Protein AF-A0A1Q3ST71-F1 (afdb_monomer_lite)

Secondary structure (DSSP, 8-state):
-----PPPPHHHHTTS------BTBBTBS--TT-SSHHHHHHHHHHHTTTS-SSHHHHHHHHHHH--S-HHHHHHHHHHHHHTT--SHHHHHHHHHHHHHHHHHHHHHHTT-S-SPP---

pLDDT: mean 86.49, std 14.63, range [38.72, 98.0]

Radius of gyration: 18.33 Å; chains: 1; bounding box: 41×44×41 Å

Sequence (120 aa):
MNEIGKRPNAGQLVRLLSIPVTFEHGAFSNLHEFESGRALSDHLKSMRLKHYGHVGPAFIRKLMDDKRDFPILLNTYLQPFNSDAKNNLEKRASMVFAIIALAGEIAIEYGILPWEQTYV

Structure (mmCIF, N/CA/C/O backbone):
data_AF-A0A1Q3ST71-F1
#
_entry.id   AF-A0A1Q3ST71-F1
#
loop_
_atom_site.group_PDB
_atom_site.id
_atom_site.type_symbol
_atom_site.label_atom_id
_atom_site.label_alt_id
_atom_site.label_comp_id
_atom_site.label_asym_id
_atom_site.label_entity_id
_atom_site.label_seq_id
_atom_site.pdbx_PDB_ins_code
_atom_site.Cartn_x
_atom_site.Cartn_y
_atom_site.Cartn_z
_atom_site.occupancy
_atom_site.B_iso_or_equiv
_atom_site.auth_seq_id
_atom_site.auth_comp_id
_atom_site.auth_asym_id
_atom_site.auth_atom_id
_atom_site.pdbx_PDB_model_num
ATOM 1 N N . MET A 1 1 ? 14.690 29.911 -15.755 1.00 38.72 1 MET A N 1
ATOM 2 C CA . MET A 1 1 ? 15.159 30.845 -14.708 1.00 38.72 1 MET A CA 1
ATOM 3 C C . MET A 1 1 ? 14.857 30.214 -13.361 1.00 38.72 1 MET A C 1
ATOM 5 O O . MET A 1 1 ? 13.765 29.697 -13.185 1.00 38.72 1 MET A O 1
ATOM 9 N N . ASN A 1 2 ? 15.876 30.139 -12.508 1.00 42.97 2 ASN A N 1
ATOM 10 C CA . ASN A 1 2 ? 15.950 29.323 -11.298 1.00 42.97 2 ASN A CA 1
ATOM 11 C C . ASN A 1 2 ? 15.080 29.873 -10.160 1.00 42.97 2 ASN A C 1
ATOM 13 O O . ASN A 1 2 ? 15.309 30.997 -9.730 1.00 42.97 2 ASN A O 1
ATOM 17 N N . GLU A 1 3 ? 14.211 29.046 -9.581 1.00 46.25 3 GLU A N 1
ATOM 18 C CA . GLU A 1 3 ? 13.763 29.218 -8.191 1.00 46.25 3 GLU A CA 1
ATOM 19 C C . GLU A 1 3 ? 14.329 28.080 -7.334 1.00 46.25 3 GLU A C 1
ATOM 21 O O . GLU A 1 3 ? 13.648 27.140 -6.932 1.00 46.25 3 GLU A O 1
ATOM 26 N N . ILE A 1 4 ? 15.637 28.158 -7.090 1.00 48.31 4 ILE A N 1
ATOM 27 C CA . ILE A 1 4 ? 16.375 27.317 -6.145 1.00 48.31 4 ILE A CA 1
ATOM 28 C C . ILE A 1 4 ? 16.547 28.165 -4.878 1.00 48.31 4 ILE A C 1
ATOM 30 O O . ILE A 1 4 ? 17.259 29.164 -4.927 1.00 48.31 4 ILE A O 1
ATOM 34 N N . GLY A 1 5 ? 15.900 27.817 -3.754 1.00 57.78 5 GLY A N 1
ATOM 35 C CA . GLY A 1 5 ? 16.233 28.475 -2.476 1.00 57.78 5 GLY A CA 1
ATOM 36 C C . GLY A 1 5 ? 15.240 28.439 -1.310 1.00 57.78 5 GLY A C 1
ATOM 37 O O . GLY A 1 5 ? 15.649 28.748 -0.192 1.00 57.78 5 GLY A O 1
ATOM 38 N N . LYS A 1 6 ? 13.965 28.061 -1.480 1.00 57.69 6 LYS A N 1
ATOM 39 C CA . LYS A 1 6 ? 13.043 27.966 -0.328 1.00 57.69 6 LYS A CA 1
ATOM 40 C C . LYS A 1 6 ? 13.041 26.558 0.260 1.00 57.69 6 LYS A C 1
ATOM 42 O O . LYS A 1 6 ? 12.621 25.609 -0.395 1.00 57.69 6 LYS A O 1
ATOM 47 N N . ARG A 1 7 ? 13.491 26.432 1.517 1.00 59.94 7 ARG A N 1
ATOM 48 C CA . ARG A 1 7 ? 13.298 25.208 2.308 1.00 59.94 7 ARG A CA 1
ATOM 49 C C . ARG A 1 7 ? 11.786 24.979 2.453 1.00 59.94 7 ARG A C 1
ATOM 51 O O . ARG A 1 7 ? 11.103 25.897 2.909 1.00 59.94 7 ARG A O 1
ATOM 58 N N . PRO A 1 8 ? 11.248 23.817 2.049 1.00 56.09 8 PRO A N 1
ATOM 59 C CA . PRO A 1 8 ? 9.827 23.532 2.198 1.00 56.09 8 PRO A CA 1
ATOM 60 C C . PRO A 1 8 ? 9.431 23.628 3.675 1.00 56.09 8 PRO A C 1
ATOM 62 O O . PRO A 1 8 ? 10.150 23.160 4.559 1.00 56.09 8 PRO A O 1
ATOM 65 N N . ASN A 1 9 ? 8.293 24.268 3.948 1.00 63.75 9 ASN A N 1
ATOM 66 C CA . ASN A 1 9 ? 7.812 24.442 5.317 1.00 63.75 9 ASN A CA 1
ATOM 67 C C . ASN A 1 9 ? 7.497 23.075 5.941 1.00 63.75 9 ASN A C 1
ATOM 69 O O . ASN A 1 9 ? 7.014 22.175 5.251 1.00 63.75 9 ASN A O 1
ATOM 73 N N . ALA A 1 10 ? 7.672 22.942 7.262 1.00 58.44 10 ALA A N 1
ATOM 74 C CA . ALA A 1 10 ? 7.408 21.693 7.985 1.00 58.44 10 ALA A CA 1
ATOM 75 C C . ALA A 1 10 ? 6.015 21.111 7.671 1.00 58.44 10 ALA A C 1
ATOM 77 O O . ALA A 1 10 ? 5.884 19.913 7.472 1.00 58.44 10 ALA A O 1
ATOM 78 N N . GLY A 1 11 ? 4.991 21.963 7.515 1.00 58.38 11 GLY A N 1
ATOM 79 C CA . GLY A 1 11 ? 3.632 21.556 7.137 1.00 58.38 11 GLY A CA 1
ATOM 80 C C . GLY A 1 11 ? 3.470 20.985 5.716 1.00 58.38 11 GLY A C 1
ATOM 81 O O . GLY A 1 11 ? 2.538 20.220 5.482 1.00 58.38 11 GLY A O 1
ATOM 82 N N . GLN A 1 12 ? 4.350 21.338 4.774 1.00 57.34 12 GLN A N 1
ATOM 83 C CA . GLN A 1 12 ? 4.370 20.783 3.413 1.00 57.34 12 GLN A CA 1
ATOM 84 C C . GLN A 1 12 ? 5.117 19.448 3.369 1.00 57.34 12 GLN A C 1
ATOM 86 O O . GLN A 1 12 ? 4.661 18.526 2.699 1.00 57.34 12 GLN A O 1
ATOM 91 N N . LEU A 1 13 ? 6.200 19.325 4.142 1.00 56.31 13 LEU A N 1
ATOM 92 C CA . LEU A 1 13 ? 6.983 18.093 4.260 1.00 56.31 13 LEU A CA 1
ATOM 93 C C . LEU A 1 13 ? 6.169 16.926 4.843 1.00 56.31 13 LEU A C 1
ATOM 95 O O . LEU A 1 13 ? 6.371 15.791 4.441 1.00 56.31 13 LEU A O 1
ATOM 99 N N . VAL A 1 14 ? 5.183 17.186 5.712 1.00 55.84 14 VAL A N 1
ATOM 100 C CA . VAL A 1 14 ? 4.329 16.114 6.274 1.00 55.84 14 VAL A CA 1
ATOM 101 C C . VAL A 1 14 ? 3.401 15.467 5.245 1.00 55.84 14 VAL A C 1
ATOM 103 O O . VAL A 1 14 ? 2.979 14.331 5.428 1.00 55.84 14 VAL A O 1
ATOM 106 N N . ARG A 1 15 ? 3.029 16.186 4.177 1.00 59.84 15 ARG A N 1
ATOM 107 C CA . ARG A 1 15 ? 2.133 15.642 3.139 1.00 59.84 15 ARG A CA 1
ATOM 108 C C . ARG A 1 15 ? 2.851 14.677 2.196 1.00 59.84 15 ARG A C 1
ATOM 110 O O . ARG A 1 15 ? 2.194 13.964 1.449 1.00 59.84 15 ARG A O 1
ATOM 117 N N . LEU A 1 16 ? 4.180 14.677 2.232 1.00 65.94 16 LEU A N 1
ATOM 118 C CA . LEU A 1 16 ? 5.058 13.845 1.426 1.00 65.94 16 LEU A CA 1
ATOM 119 C C . LEU A 1 16 ? 6.061 13.194 2.376 1.00 65.94 16 LEU A C 1
ATOM 121 O O . LEU A 1 16 ? 7.188 13.665 2.521 1.00 65.94 16 LEU A O 1
ATOM 125 N N . LEU A 1 17 ? 5.625 12.133 3.060 1.00 75.38 17 LEU A N 1
ATOM 126 C CA . LEU A 1 17 ? 6.519 11.329 3.888 1.00 75.38 17 LEU A CA 1
ATOM 127 C C . LEU A 1 17 ? 7.631 10.767 2.999 1.00 75.38 17 LEU A C 1
ATOM 129 O O . LEU A 1 17 ? 7.390 9.926 2.135 1.00 75.38 17 LEU A O 1
ATOM 133 N N . SER A 1 18 ? 8.848 11.266 3.195 1.00 78.75 18 SER A N 1
ATOM 134 C CA . SER A 1 18 ? 10.025 10.755 2.506 1.00 78.75 18 SER A CA 1
ATOM 135 C C . SER A 1 18 ? 10.492 9.498 3.222 1.00 78.75 18 SER A C 1
ATOM 137 O O . SER A 1 18 ? 10.993 9.578 4.342 1.00 78.75 18 SER A O 1
ATOM 139 N N . ILE A 1 19 ? 10.346 8.348 2.571 1.00 81.25 19 ILE A N 1
ATOM 140 C CA . ILE A 1 19 ? 10.885 7.083 3.067 1.00 81.25 19 ILE A CA 1
ATOM 141 C C . ILE A 1 19 ? 12.289 6.927 2.472 1.00 81.25 19 ILE A C 1
ATOM 143 O O . ILE A 1 19 ? 12.408 6.852 1.246 1.00 81.25 19 ILE A O 1
ATOM 147 N N . PRO A 1 20 ? 13.360 6.941 3.288 1.00 84.00 20 PRO A N 1
ATOM 148 C CA . PRO A 1 20 ? 14.697 6.674 2.784 1.00 84.00 20 PRO A CA 1
ATOM 149 C C . PRO A 1 20 ? 14.753 5.236 2.272 1.00 84.00 20 PRO A C 1
ATOM 151 O O . PRO A 1 20 ? 14.248 4.322 2.921 1.00 84.00 20 PRO A O 1
ATOM 154 N N . VAL A 1 21 ? 15.366 5.038 1.108 1.00 85.12 21 VAL A N 1
ATOM 155 C CA . VAL A 1 21 ? 15.463 3.715 0.494 1.00 85.12 21 VAL A CA 1
ATOM 156 C C . VAL A 1 21 ? 16.925 3.308 0.420 1.00 85.12 21 VAL A C 1
ATOM 158 O O . VAL A 1 21 ? 17.730 3.976 -0.225 1.00 85.12 21 VAL A O 1
ATOM 161 N N . THR A 1 22 ? 17.264 2.237 1.132 1.00 86.62 22 THR A N 1
ATOM 162 C CA . THR A 1 22 ? 18.645 1.774 1.336 1.00 86.62 22 THR A CA 1
ATOM 163 C C . THR A 1 22 ? 18.777 0.279 1.049 1.00 86.62 22 THR A C 1
ATOM 165 O O . THR A 1 22 ? 19.500 -0.425 1.750 1.00 86.62 22 THR A O 1
ATOM 168 N N . PHE A 1 23 ? 18.028 -0.231 0.070 1.00 91.62 23 PHE A N 1
ATOM 169 C CA . PHE A 1 23 ? 18.082 -1.645 -0.287 1.00 91.62 23 PHE A CA 1
ATOM 170 C C . PHE A 1 23 ? 19.241 -1.944 -1.240 1.00 91.62 23 PHE A C 1
ATOM 172 O O . PHE A 1 23 ? 19.709 -1.071 -1.973 1.00 91.62 23 PHE A O 1
ATOM 179 N N . GLU A 1 24 ? 19.676 -3.206 -1.247 1.00 92.19 24 GLU A N 1
ATOM 180 C CA . GLU A 1 24 ? 20.807 -3.685 -2.048 1.00 92.19 24 GLU A CA 1
ATOM 181 C C . GLU A 1 24 ? 20.641 -3.372 -3.540 1.00 92.19 24 GLU A C 1
ATOM 183 O O . GLU A 1 24 ? 21.579 -2.931 -4.204 1.00 92.19 24 GLU A O 1
ATOM 188 N N . HIS A 1 25 ? 19.423 -3.515 -4.066 1.00 92.56 25 HIS A N 1
ATOM 189 C CA . HIS A 1 25 ? 19.130 -3.298 -5.481 1.00 92.56 25 HIS A CA 1
ATOM 190 C C . HIS A 1 25 ? 18.436 -1.953 -5.726 1.00 92.56 25 HIS A C 1
ATOM 192 O O . HIS A 1 25 ? 17.488 -1.836 -6.512 1.00 92.56 25 HIS A O 1
ATOM 198 N N . GLY A 1 26 ? 18.901 -0.915 -5.028 1.00 89.50 26 GLY A N 1
ATOM 199 C CA . GLY A 1 26 ? 18.335 0.426 -5.080 1.00 89.50 26 GLY A CA 1
ATOM 200 C C . GLY A 1 26 ? 17.020 0.492 -4.316 1.00 89.50 26 GLY A C 1
ATOM 201 O O . GLY A 1 26 ? 17.019 0.583 -3.093 1.00 89.50 26 GLY A O 1
ATOM 202 N N . ALA A 1 27 ? 15.894 0.462 -5.036 1.00 91.19 27 ALA A N 1
ATOM 203 C CA . ALA A 1 27 ? 14.569 0.572 -4.428 1.00 91.19 27 ALA A CA 1
ATOM 204 C C . ALA A 1 27 ? 13.983 -0.759 -3.925 1.00 91.19 27 ALA A C 1
ATOM 206 O O . ALA A 1 27 ? 12.917 -0.763 -3.313 1.00 91.19 27 ALA A O 1
ATOM 207 N N . PHE A 1 28 ? 14.658 -1.877 -4.196 1.00 93.31 28 PHE A N 1
ATOM 208 C CA . PHE A 1 28 ? 14.122 -3.220 -3.995 1.00 93.31 28 PHE A CA 1
ATOM 209 C C . PHE A 1 28 ? 15.050 -4.059 -3.120 1.00 93.31 28 PHE A C 1
ATOM 211 O O . PHE A 1 28 ? 16.261 -4.082 -3.341 1.00 93.31 28 PHE A O 1
ATOM 218 N N . SER A 1 29 ? 14.466 -4.771 -2.157 1.00 92.25 29 SER A N 1
ATOM 219 C CA . SER A 1 29 ? 15.150 -5.775 -1.334 1.00 92.25 29 SER A CA 1
ATOM 220 C C . SER A 1 29 ? 15.203 -7.157 -1.988 1.00 92.25 29 SER A C 1
ATOM 222 O O . SER A 1 29 ? 16.050 -7.962 -1.624 1.00 92.25 29 SER A O 1
ATOM 224 N N . ASN A 1 30 ? 14.312 -7.441 -2.942 1.00 93.81 30 ASN A N 1
ATOM 225 C CA . ASN A 1 30 ? 14.245 -8.704 -3.671 1.00 93.81 30 ASN A CA 1
ATOM 226 C C . ASN A 1 30 ? 13.987 -8.416 -5.157 1.00 93.81 30 ASN A C 1
ATOM 228 O O . ASN A 1 30 ? 13.164 -7.561 -5.492 1.00 93.81 30 ASN A O 1
ATOM 232 N N . LEU A 1 31 ? 14.704 -9.110 -6.040 1.00 96.31 31 LEU A N 1
ATOM 233 C CA . LEU A 1 31 ? 14.548 -8.990 -7.491 1.00 96.31 31 LEU A CA 1
ATOM 234 C C . LEU A 1 31 ? 13.592 -10.022 -8.087 1.00 96.31 31 LEU A C 1
ATOM 236 O O . LEU A 1 31 ? 13.245 -9.905 -9.259 1.00 96.31 31 LEU A O 1
ATOM 240 N N . HIS A 1 32 ? 13.148 -11.002 -7.301 1.00 92.44 32 HIS A N 1
ATOM 241 C CA . HIS A 1 32 ? 12.408 -12.166 -7.771 1.00 92.44 32 HIS A CA 1
ATOM 242 C C . HIS A 1 32 ? 13.167 -12.841 -8.925 1.00 92.44 32 HIS A C 1
ATOM 244 O O . HIS A 1 32 ? 14.315 -13.238 -8.757 1.00 92.44 32 HIS A O 1
ATOM 250 N N . GLU A 1 33 ? 12.552 -12.942 -10.098 1.00 95.56 33 GLU A N 1
ATOM 251 C CA . GLU A 1 33 ? 13.123 -13.589 -11.283 1.00 95.56 33 GLU A CA 1
ATOM 252 C C . GLU A 1 33 ? 13.881 -12.608 -12.200 1.00 95.56 33 GLU A C 1
ATOM 254 O O . GLU A 1 33 ? 14.254 -12.961 -13.317 1.00 95.56 33 GLU A O 1
ATOM 259 N N . PHE A 1 34 ? 14.103 -11.360 -11.767 1.00 97.81 34 PHE A N 1
ATOM 260 C CA . PHE A 1 34 ? 14.775 -10.341 -12.575 1.00 97.81 34 PHE A CA 1
ATOM 261 C C . PHE A 1 34 ? 16.274 -10.248 -12.278 1.00 97.81 34 PHE A C 1
ATOM 263 O O . PHE A 1 34 ? 16.719 -10.313 -11.138 1.00 97.81 34 PHE A O 1
ATOM 270 N N . GLU A 1 35 ? 17.061 -9.983 -13.319 1.00 96.75 35 GLU A N 1
ATOM 271 C CA . GLU A 1 35 ? 18.528 -9.925 -13.236 1.00 96.75 35 GLU A CA 1
ATOM 272 C C . GLU A 1 35 ? 19.067 -8.670 -12.525 1.00 96.75 35 GLU A C 1
ATOM 274 O O . GLU A 1 35 ? 20.226 -8.622 -12.120 1.00 96.75 35 GLU A O 1
ATOM 279 N N . SER A 1 36 ? 18.263 -7.607 -12.409 1.00 96.69 36 SER A N 1
ATOM 280 C CA . SER A 1 36 ? 18.666 -6.363 -11.743 1.00 96.69 36 SER A CA 1
ATOM 281 C C . SER A 1 36 ? 17.471 -5.502 -11.329 1.00 96.69 36 SER A C 1
ATOM 283 O O . SER A 1 36 ? 16.375 -5.613 -11.884 1.00 96.69 36 SER A O 1
ATOM 285 N N . GLY A 1 37 ? 17.705 -4.545 -10.422 1.00 96.06 37 GLY A N 1
ATOM 286 C CA . GLY A 1 37 ? 16.690 -3.559 -10.031 1.00 96.06 37 GLY A CA 1
ATOM 287 C C . GLY A 1 37 ? 16.206 -2.692 -11.202 1.00 96.06 37 GLY A C 1
ATOM 288 O O . GLY A 1 37 ? 15.043 -2.289 -11.236 1.00 96.06 37 GLY A O 1
ATOM 289 N N . ARG A 1 38 ? 17.061 -2.451 -12.210 1.00 96.19 38 ARG A N 1
ATOM 290 C CA . ARG A 1 38 ? 16.656 -1.783 -13.458 1.00 96.19 38 ARG A CA 1
ATOM 291 C C . ARG A 1 38 ? 15.675 -2.648 -14.248 1.00 96.19 38 ARG A C 1
ATOM 293 O O . ARG A 1 38 ? 14.626 -2.139 -14.631 1.00 96.19 38 ARG A O 1
ATOM 300 N N . ALA A 1 39 ? 15.988 -3.931 -14.441 1.00 97.75 39 ALA A N 1
ATOM 301 C CA . ALA A 1 39 ? 15.127 -4.858 -15.177 1.00 97.75 39 ALA A CA 1
ATOM 302 C C . ALA A 1 39 ? 13.734 -4.976 -14.532 1.00 97.75 39 ALA A C 1
ATOM 304 O O . ALA A 1 39 ? 12.727 -4.827 -15.225 1.00 97.75 39 ALA A O 1
ATOM 305 N N . LEU A 1 40 ? 13.670 -5.126 -13.203 1.00 97.75 40 LEU A N 1
ATOM 306 C CA . LEU A 1 40 ? 12.404 -5.127 -12.462 1.00 97.75 40 LEU A CA 1
ATOM 307 C C . LEU A 1 40 ? 11.656 -3.789 -12.606 1.00 97.75 40 LEU A C 1
ATOM 309 O O . LEU A 1 40 ? 10.459 -3.772 -12.895 1.00 97.75 40 LEU A O 1
ATOM 313 N N . SER A 1 41 ? 12.345 -2.652 -12.459 1.00 96.50 41 SER A N 1
ATOM 314 C CA . SER A 1 41 ? 11.722 -1.328 -12.603 1.00 96.50 41 SER A CA 1
ATOM 315 C C . SER A 1 41 ? 11.119 -1.113 -13.994 1.00 96.50 41 SER A C 1
ATOM 317 O O . SER A 1 41 ? 9.999 -0.612 -14.112 1.00 96.50 41 SER A O 1
ATOM 319 N N . ASP A 1 42 ? 11.830 -1.503 -15.051 1.00 97.44 42 ASP A N 1
ATOM 320 C CA . ASP A 1 42 ? 11.365 -1.341 -16.428 1.00 97.44 42 ASP A CA 1
ATOM 321 C C . ASP A 1 42 ? 10.205 -2.291 -16.747 1.00 97.44 42 ASP A C 1
ATOM 323 O O . ASP A 1 42 ? 9.227 -1.880 -17.384 1.00 97.44 42 ASP A O 1
ATOM 327 N N . HIS A 1 43 ? 10.236 -3.512 -16.205 1.00 97.50 43 HIS A N 1
ATOM 328 C CA . HIS A 1 43 ? 9.104 -4.429 -16.266 1.00 97.50 43 HIS A CA 1
ATOM 329 C C . HIS A 1 43 ? 7.851 -3.837 -15.598 1.00 97.50 43 HIS A C 1
ATOM 331 O O . HIS A 1 43 ? 6.799 -3.755 -16.237 1.00 97.50 43 HIS A O 1
ATOM 337 N N . LEU A 1 44 ? 7.961 -3.336 -14.360 1.00 96.12 44 LEU A N 1
ATOM 338 C CA . LEU A 1 44 ? 6.849 -2.697 -13.642 1.00 96.12 44 LEU A CA 1
ATOM 339 C C . LEU A 1 44 ? 6.308 -1.472 -14.396 1.00 96.12 44 LEU A C 1
ATOM 341 O O . LEU A 1 44 ? 5.093 -1.298 -14.521 1.00 96.12 44 LEU A O 1
ATOM 345 N N . LYS A 1 45 ? 7.193 -0.634 -14.957 1.00 96.81 45 LYS A N 1
ATOM 346 C CA . LYS A 1 45 ? 6.798 0.533 -15.764 1.00 96.81 45 LYS A CA 1
ATOM 347 C C . LYS A 1 4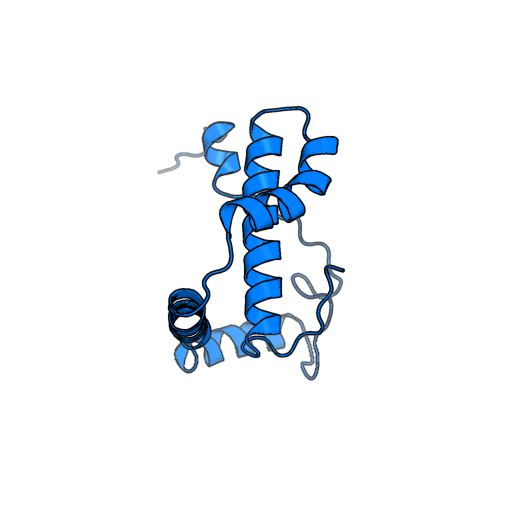5 ? 5.991 0.149 -16.999 1.00 96.81 45 LYS A C 1
ATOM 349 O O . LYS A 1 45 ? 5.090 0.911 -17.351 1.00 96.81 45 LYS A O 1
ATOM 354 N N . SER A 1 46 ? 6.317 -0.971 -17.642 1.00 97.69 46 SER A N 1
ATOM 355 C CA . SER A 1 46 ? 5.598 -1.494 -18.807 1.00 97.69 46 SER A CA 1
ATOM 356 C C . SER A 1 46 ? 4.262 -2.121 -18.403 1.00 97.69 46 SER A C 1
ATOM 358 O O . SER A 1 46 ? 3.213 -1.752 -18.935 1.00 97.69 46 SER A O 1
ATOM 360 N N . MET A 1 47 ? 4.269 -3.006 -17.400 1.00 97.56 47 MET A N 1
ATOM 361 C CA . MET A 1 47 ? 3.068 -3.729 -16.975 1.00 97.56 47 MET A CA 1
ATOM 362 C C . MET A 1 47 ? 2.001 -2.818 -16.38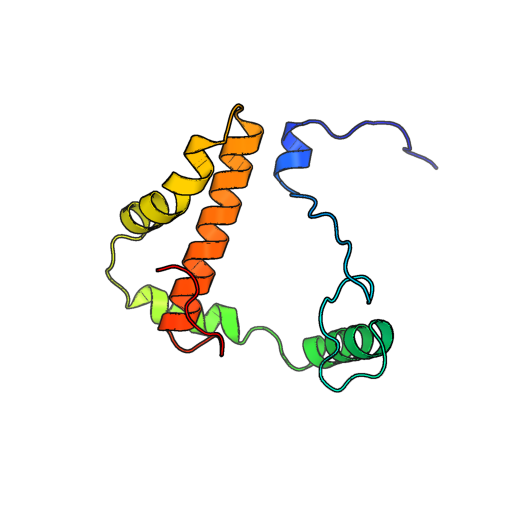2 1.00 97.56 47 MET A C 1
ATOM 364 O O . MET A 1 47 ? 0.821 -3.056 -16.630 1.00 97.56 47 MET A O 1
ATOM 368 N N . ARG A 1 48 ? 2.369 -1.724 -15.700 1.00 96.12 48 ARG A N 1
ATOM 369 C CA . ARG A 1 48 ? 1.380 -0.775 -15.156 1.00 96.12 48 ARG A CA 1
ATOM 370 C C . ARG A 1 48 ? 0.472 -0.162 -16.228 1.00 96.12 48 ARG A C 1
ATOM 372 O O . ARG A 1 48 ? -0.639 0.239 -15.913 1.00 96.12 48 ARG A O 1
ATOM 379 N N . LEU A 1 49 ? 0.934 -0.066 -17.482 1.00 97.12 49 LEU A N 1
ATOM 380 C CA . LEU A 1 49 ? 0.129 0.466 -18.590 1.00 97.12 49 LEU A CA 1
ATOM 381 C C . LEU A 1 49 ? -0.974 -0.509 -19.021 1.00 97.12 49 LEU A C 1
ATOM 383 O O . LEU A 1 49 ? -1.980 -0.087 -19.582 1.00 97.12 49 LEU A O 1
ATOM 387 N N . LYS A 1 50 ? -0.782 -1.804 -18.755 1.00 97.44 50 LYS A N 1
ATOM 388 C CA . LYS A 1 50 ? -1.737 -2.875 -19.060 1.00 97.44 50 LYS A CA 1
ATOM 389 C C . LYS A 1 50 ? -2.578 -3.254 -17.843 1.00 97.44 50 LYS A C 1
ATOM 391 O O . LYS A 1 50 ? -3.744 -3.600 -17.983 1.00 97.44 50 LYS A O 1
ATOM 396 N N . HIS A 1 51 ? -1.988 -3.170 -16.653 1.00 96.19 51 HIS A N 1
ATOM 397 C CA . HIS A 1 51 ? -2.572 -3.631 -15.403 1.00 96.19 51 HIS A CA 1
ATOM 398 C C . HIS A 1 51 ? -2.665 -2.486 -14.393 1.00 96.19 51 HIS A C 1
ATOM 400 O O . HIS A 1 51 ? -1.785 -2.290 -13.559 1.00 96.19 51 HIS A O 1
ATOM 406 N N . TYR A 1 52 ? -3.761 -1.733 -14.446 1.00 95.00 52 TYR A N 1
ATOM 407 C CA . TYR A 1 52 ? -4.073 -0.667 -13.494 1.00 95.00 52 TYR A CA 1
ATOM 408 C C . TYR A 1 52 ? -5.553 -0.713 -13.104 1.00 95.00 52 TYR A C 1
ATOM 410 O O . TYR A 1 52 ? -6.362 -1.330 -13.787 1.00 95.00 52 TYR A O 1
ATOM 418 N N . GLY A 1 53 ? -5.910 -0.099 -11.974 1.00 94.75 53 GLY A N 1
ATOM 419 C CA . GLY A 1 53 ? -7.314 0.018 -11.560 1.00 94.75 53 GLY A CA 1
ATOM 420 C C . GLY A 1 53 ? -7.987 -1.283 -11.099 1.00 94.75 53 GLY A C 1
ATOM 421 O O . GLY A 1 53 ? -9.201 -1.305 -10.963 1.00 94.75 53 GLY A O 1
ATOM 422 N N . HIS A 1 54 ? -7.234 -2.353 -10.831 1.00 94.75 54 HIS A N 1
ATOM 423 C CA . HIS A 1 54 ? -7.792 -3.626 -10.353 1.00 94.75 54 HIS A CA 1
ATOM 424 C C . HIS A 1 54 ? -8.093 -3.582 -8.846 1.00 94.75 54 HIS A C 1
ATOM 426 O O . HIS A 1 54 ? -9.230 -3.784 -8.418 1.00 94.75 54 HIS A O 1
ATOM 432 N N . VAL A 1 55 ? -7.070 -3.256 -8.048 1.00 95.38 55 VAL A N 1
ATOM 433 C CA . VAL A 1 55 ? -7.095 -3.338 -6.577 1.00 95.38 55 VAL A CA 1
ATOM 434 C C . VAL A 1 55 ? -8.100 -2.362 -5.964 1.00 95.38 55 VAL A C 1
ATOM 436 O O . VAL A 1 55 ? -8.933 -2.771 -5.164 1.00 95.38 55 VAL A O 1
ATOM 439 N N . GLY A 1 56 ? -8.071 -1.087 -6.368 1.00 95.44 56 GLY A N 1
ATOM 440 C CA . GLY A 1 56 ? -8.910 -0.038 -5.773 1.00 95.44 56 GLY A CA 1
ATOM 441 C C . GLY A 1 56 ? -10.414 -0.338 -5.846 1.00 95.44 56 GLY A C 1
ATOM 442 O O . GLY A 1 56 ? -11.059 -0.444 -4.806 1.00 95.44 56 GLY A O 1
ATOM 443 N N . PRO A 1 57 ? -10.997 -0.541 -7.041 1.00 97.56 57 PRO A N 1
ATOM 444 C CA . PRO A 1 57 ? -12.408 -0.897 -7.172 1.00 97.56 57 PRO A CA 1
ATOM 445 C C . PRO A 1 57 ? -12.781 -2.209 -6.473 1.00 97.56 57 PRO A C 1
ATOM 447 O O . PRO A 1 57 ? -13.878 -2.307 -5.929 1.00 97.56 57 PRO A O 1
ATOM 450 N N . ALA A 1 58 ? -11.897 -3.217 -6.473 1.00 97.69 58 ALA A N 1
ATOM 451 C CA . ALA A 1 58 ? -12.137 -4.464 -5.744 1.00 97.69 58 ALA A CA 1
ATOM 452 C C . ALA A 1 58 ? -12.211 -4.232 -4.228 1.00 97.69 58 ALA A C 1
ATOM 454 O O . ALA A 1 58 ? -13.115 -4.753 -3.576 1.00 97.69 58 ALA A O 1
ATOM 455 N N . PHE A 1 59 ? -11.316 -3.397 -3.699 1.00 98.00 59 PHE A N 1
ATOM 456 C CA . PHE A 1 59 ? -11.285 -3.016 -2.293 1.00 98.00 59 PHE A CA 1
ATOM 457 C C . PHE A 1 59 ? -12.544 -2.251 -1.891 1.00 98.00 59 PHE A C 1
ATOM 459 O O . PHE A 1 59 ? -13.206 -2.641 -0.937 1.00 98.00 59 PHE A O 1
ATOM 466 N N . ILE A 1 60 ? -12.931 -1.222 -2.656 1.00 97.75 60 ILE A N 1
ATOM 467 C CA . ILE A 1 60 ? -14.122 -0.412 -2.355 1.00 97.75 60 ILE A CA 1
ATOM 468 C C . ILE A 1 60 ? -15.398 -1.256 -2.364 1.00 97.75 60 ILE A C 1
ATOM 470 O O . ILE A 1 60 ? -16.212 -1.108 -1.459 1.00 97.75 60 ILE A O 1
ATOM 474 N N . ARG A 1 61 ? -15.564 -2.172 -3.329 1.00 97.75 61 ARG A N 1
ATOM 475 C CA . ARG A 1 61 ? -16.739 -3.060 -3.362 1.00 97.75 61 ARG A CA 1
ATOM 476 C C . ARG A 1 61 ? -16.878 -3.873 -2.078 1.00 97.75 61 ARG A C 1
ATOM 478 O O . ARG A 1 61 ? -17.948 -3.873 -1.491 1.00 97.75 61 ARG A O 1
ATOM 485 N N . LYS A 1 62 ? -15.796 -4.506 -1.617 1.00 98.00 62 LYS A N 1
ATOM 486 C CA . LYS A 1 62 ? -15.816 -5.281 -0.367 1.00 98.00 62 LYS A CA 1
ATOM 487 C C . LYS A 1 62 ? -15.970 -4.392 0.868 1.00 98.00 62 LYS A C 1
ATOM 489 O O . LYS A 1 62 ? -16.708 -4.742 1.779 1.00 98.00 62 LYS A O 1
ATOM 494 N N . LEU A 1 63 ? -15.343 -3.214 0.864 1.00 97.12 63 LEU A N 1
ATOM 495 C CA . LEU A 1 63 ? -15.449 -2.239 1.948 1.00 97.12 63 LEU A CA 1
ATOM 496 C C . LEU A 1 63 ? -16.885 -1.735 2.159 1.00 97.12 63 LEU A C 1
ATOM 498 O O . LEU A 1 63 ? -17.272 -1.483 3.291 1.00 97.12 63 LEU A O 1
ATOM 502 N N . MET A 1 64 ? -17.681 -1.594 1.094 1.00 97.06 64 MET A N 1
ATOM 503 C CA . MET A 1 64 ? -19.086 -1.171 1.199 1.00 97.06 64 MET A CA 1
ATOM 504 C C . MET A 1 64 ? -19.969 -2.192 1.937 1.00 97.06 64 MET A C 1
ATOM 506 O O . MET A 1 64 ? -20.944 -1.811 2.600 1.00 97.06 64 MET A O 1
ATOM 510 N N . ASP A 1 65 ? -19.629 -3.476 1.836 1.00 96.50 65 ASP A N 1
ATOM 511 C CA . ASP A 1 65 ? -20.366 -4.570 2.472 1.00 96.50 65 ASP A CA 1
ATOM 512 C C . ASP A 1 65 ? -19.908 -4.824 3.914 1.00 96.50 65 ASP A C 1
ATOM 514 O O . ASP A 1 65 ? -20.684 -5.325 4.728 1.00 96.50 65 ASP A O 1
ATOM 518 N N . ASP A 1 66 ? -18.691 -4.410 4.258 1.00 97.25 66 ASP A N 1
ATOM 519 C CA . ASP A 1 66 ? -18.141 -4.529 5.602 1.00 97.25 66 ASP A CA 1
ATOM 520 C C . ASP A 1 66 ? -18.763 -3.511 6.571 1.00 97.25 66 ASP A C 1
ATOM 522 O O . ASP A 1 66 ? -18.813 -2.307 6.314 1.00 97.25 66 ASP A O 1
ATOM 526 N N . LYS A 1 67 ? -19.276 -4.017 7.696 1.00 96.94 67 LYS A N 1
ATOM 527 C CA . LYS A 1 67 ? -19.984 -3.238 8.723 1.00 96.94 67 LYS A CA 1
ATOM 528 C C . LYS A 1 67 ? -19.176 -3.056 10.006 1.00 96.94 67 LYS A C 1
ATOM 530 O O . LYS A 1 67 ? -19.731 -2.597 11.003 1.00 96.94 67 LYS A O 1
ATOM 535 N N . ARG A 1 68 ? -17.893 -3.427 10.008 1.00 96.88 68 ARG A N 1
ATOM 536 C CA . ARG A 1 68 ? -16.991 -3.165 11.132 1.00 96.88 68 ARG A CA 1
ATOM 537 C C . ARG A 1 68 ? -16.880 -1.666 11.402 1.00 96.88 68 ARG A C 1
ATOM 539 O O . ARG A 1 68 ? -16.985 -0.828 10.507 1.00 96.88 68 ARG A O 1
ATOM 546 N N . ASP A 1 69 ? -16.610 -1.337 12.657 1.00 96.50 69 ASP A N 1
ATOM 547 C CA . ASP A 1 69 ? -16.292 0.026 13.060 1.00 96.50 69 ASP A CA 1
ATOM 548 C C . ASP A 1 69 ? -14.828 0.333 12.703 1.00 96.50 69 ASP A C 1
ATOM 550 O O . ASP A 1 69 ? -13.900 0.096 13.481 1.00 96.50 69 ASP A O 1
ATOM 554 N N . PHE A 1 70 ? -14.611 0.815 11.477 1.00 95.75 70 PHE A N 1
ATOM 555 C CA . PHE A 1 70 ? -13.282 1.199 10.999 1.00 95.75 70 PHE A CA 1
ATOM 556 C C . PHE A 1 70 ? -12.625 2.309 11.826 1.00 95.75 70 PHE A C 1
ATOM 558 O O . PHE A 1 70 ? -11.414 2.234 12.002 1.00 95.75 70 PHE A O 1
ATOM 565 N N . PRO A 1 71 ? -13.343 3.319 12.356 1.00 94.69 71 PRO A N 1
ATOM 566 C CA . PRO A 1 71 ? -12.764 4.242 13.330 1.00 94.69 71 PRO A CA 1
ATOM 567 C C . PRO A 1 71 ? -12.180 3.553 14.572 1.00 94.69 71 PRO A C 1
ATOM 569 O O . PRO A 1 71 ? -11.055 3.868 14.968 1.00 94.69 71 PRO A O 1
ATOM 572 N N . ILE A 1 72 ? -12.900 2.599 15.174 1.00 95.75 72 ILE A N 1
ATOM 573 C CA . ILE A 1 72 ? -12.389 1.823 16.316 1.00 95.75 72 ILE A CA 1
ATOM 574 C C . ILE A 1 72 ? -11.183 0.987 15.894 1.00 95.75 72 ILE A C 1
ATOM 576 O O . ILE A 1 72 ? -10.164 1.002 16.583 1.00 95.75 72 ILE A O 1
ATOM 580 N N . LEU A 1 73 ? -11.268 0.304 14.753 1.00 94.94 73 LEU A N 1
ATOM 581 C CA . LEU A 1 73 ? -10.171 -0.519 14.256 1.00 94.94 73 LEU A CA 1
ATOM 582 C C . LEU A 1 73 ? -8.938 0.338 13.934 1.00 94.94 73 LEU A C 1
ATOM 584 O O . LEU A 1 73 ? -7.840 0.025 14.361 1.00 94.94 73 LEU A O 1
ATOM 588 N N . LEU A 1 74 ? -9.095 1.494 13.295 1.00 95.06 74 LEU A N 1
ATOM 589 C CA . LEU A 1 74 ? -7.988 2.416 13.035 1.00 95.06 74 LEU A CA 1
ATOM 590 C C . LEU A 1 74 ? -7.297 2.865 14.326 1.00 95.06 74 LEU A C 1
ATOM 592 O O . LEU A 1 74 ? -6.073 2.987 14.349 1.00 95.06 74 LEU A O 1
ATOM 596 N N . ASN A 1 75 ? -8.049 3.069 15.411 1.00 93.19 75 ASN A N 1
ATOM 597 C CA . ASN A 1 75 ? -7.446 3.394 16.699 1.00 93.19 75 ASN A CA 1
ATOM 598 C C . ASN A 1 75 ? -6.519 2.276 17.198 1.00 93.19 75 ASN A C 1
ATOM 600 O O . ASN A 1 75 ? -5.483 2.610 17.768 1.00 93.19 75 ASN A O 1
ATOM 604 N N . THR A 1 76 ? -6.817 0.991 16.961 1.00 92.62 76 THR A N 1
ATOM 605 C CA . THR A 1 76 ? -5.926 -0.111 17.378 1.00 92.62 76 THR A CA 1
ATOM 606 C C . THR A 1 76 ? -4.605 -0.090 16.613 1.00 92.62 76 THR A C 1
ATOM 608 O O . THR A 1 76 ? -3.554 -0.262 17.221 1.00 92.62 76 THR A O 1
ATOM 611 N N . TYR A 1 77 ? -4.640 0.218 15.314 1.00 91.75 77 TYR A N 1
ATOM 612 C CA . TYR A 1 77 ? -3.441 0.366 14.479 1.00 91.75 77 TYR A CA 1
ATOM 613 C C . TYR A 1 77 ? -2.661 1.648 14.776 1.00 91.75 77 TYR A C 1
ATOM 615 O O . TYR A 1 77 ? -1.459 1.711 14.539 1.00 91.75 77 TYR A O 1
ATOM 623 N N . LEU A 1 78 ? -3.324 2.686 15.290 1.00 91.81 78 LEU A N 1
ATOM 624 C CA . LEU A 1 78 ? -2.678 3.948 15.638 1.00 91.81 78 LEU A CA 1
ATOM 625 C C . LEU A 1 78 ? -1.941 3.884 16.984 1.00 91.81 78 LEU A C 1
ATOM 627 O O . LEU A 1 78 ? -0.948 4.595 17.153 1.00 91.81 78 LEU A O 1
ATOM 631 N N . GLN A 1 79 ? -2.406 3.060 17.934 1.00 87.94 79 GLN A N 1
ATOM 632 C CA . GLN A 1 79 ? -1.828 2.970 19.284 1.00 87.94 79 GLN A CA 1
ATOM 633 C C . GLN A 1 79 ? -0.300 2.768 19.277 1.00 87.94 79 GLN A C 1
ATOM 635 O O . GLN A 1 79 ? 0.377 3.580 19.915 1.00 87.94 79 GLN A O 1
ATOM 640 N N . PRO A 1 80 ? 0.275 1.808 18.519 1.00 84.75 80 PRO A N 1
ATOM 641 C CA . PRO A 1 80 ? 1.722 1.576 18.519 1.00 84.75 80 PRO A CA 1
ATOM 642 C C . PRO A 1 80 ? 2.542 2.761 17.997 1.00 84.75 80 PRO A C 1
ATOM 644 O O . PRO A 1 80 ? 3.683 2.949 18.397 1.00 84.75 80 PRO A O 1
ATOM 647 N N . PHE A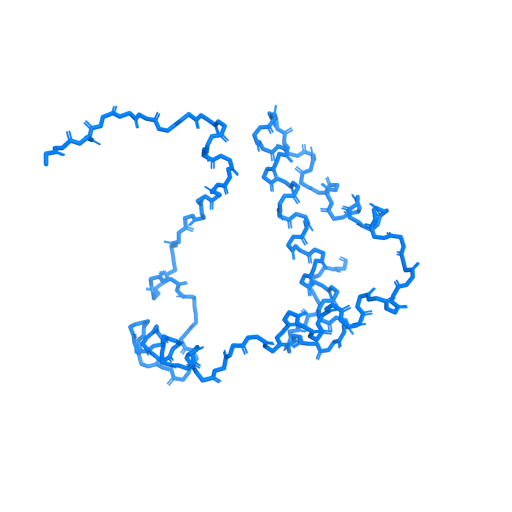 1 81 ? 1.970 3.590 17.119 1.00 82.62 81 PHE A N 1
ATOM 648 C CA . PHE A 1 81 ? 2.665 4.762 16.581 1.00 82.62 81 PHE A CA 1
ATOM 649 C C . PHE A 1 81 ? 2.513 6.012 17.457 1.00 82.62 81 PHE A C 1
ATOM 651 O O . PHE A 1 81 ? 3.280 6.966 17.309 1.00 82.62 81 PHE A O 1
ATOM 658 N N . ASN A 1 82 ? 1.497 6.063 18.322 1.00 78.56 82 ASN A N 1
ATOM 659 C CA . ASN A 1 82 ? 1.239 7.217 19.185 1.00 78.56 82 ASN A CA 1
ATOM 660 C C . ASN A 1 82 ? 2.125 7.234 20.432 1.00 78.56 8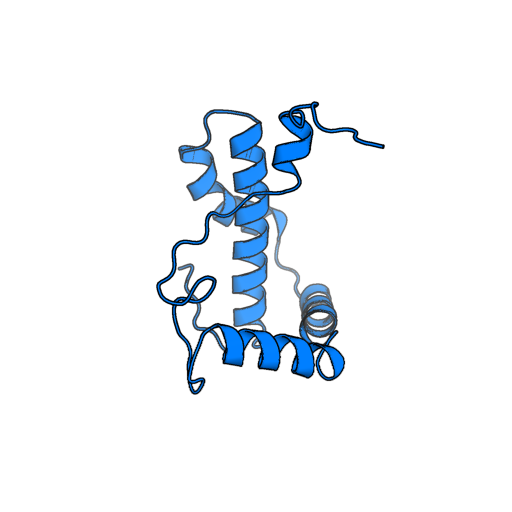2 ASN A C 1
ATOM 662 O O . ASN A 1 82 ? 2.396 8.320 20.943 1.00 78.56 82 ASN A O 1
ATOM 666 N N . SER A 1 83 ? 2.585 6.073 20.907 1.00 76.00 83 SER A N 1
ATOM 667 C CA . SER A 1 83 ? 3.517 5.980 22.038 1.00 76.00 83 SER A CA 1
ATOM 668 C C . SER A 1 83 ? 4.848 6.684 21.768 1.00 76.00 83 SER A C 1
ATOM 670 O O . SER A 1 83 ? 5.429 7.255 22.689 1.00 76.00 83 SER A O 1
ATOM 672 N N . ASP A 1 84 ? 5.285 6.719 20.506 1.00 75.75 84 ASP A N 1
ATOM 673 C CA . ASP A 1 84 ? 6.586 7.271 20.113 1.00 75.75 84 ASP A CA 1
ATOM 674 C C . ASP A 1 84 ? 6.515 8.682 19.511 1.00 75.75 84 ASP A C 1
ATOM 676 O O . ASP A 1 84 ? 7.546 9.338 19.352 1.00 75.75 84 ASP A O 1
ATOM 680 N N . ALA A 1 85 ? 5.314 9.178 19.194 1.00 83.31 85 ALA A N 1
ATOM 681 C CA . ALA A 1 85 ? 5.126 10.465 18.531 1.00 83.31 85 ALA A CA 1
ATOM 682 C C . ALA A 1 85 ? 5.232 11.652 19.510 1.00 83.31 85 ALA A C 1
ATOM 684 O O . ALA A 1 85 ? 4.340 11.921 20.319 1.00 83.31 85 ALA A O 1
ATOM 685 N N . LYS A 1 86 ? 6.296 12.443 19.376 1.00 84.31 86 LYS A N 1
ATOM 686 C CA . LYS A 1 86 ? 6.672 13.563 20.256 1.00 84.31 86 LYS A CA 1
ATOM 687 C C . LYS A 1 86 ? 6.141 14.913 19.790 1.00 84.31 86 LYS A C 1
ATOM 689 O O . LYS A 1 86 ? 6.075 15.856 20.576 1.00 84.31 86 LYS A O 1
ATOM 694 N N . ASN A 1 87 ? 5.767 15.044 18.519 1.00 85.31 87 ASN A N 1
ATOM 695 C CA . ASN A 1 87 ? 5.279 16.302 17.955 1.00 85.31 87 ASN A CA 1
ATOM 696 C C . ASN A 1 87 ? 4.110 16.097 16.974 1.00 85.31 87 ASN A C 1
ATOM 698 O O . ASN A 1 87 ? 3.777 14.986 16.568 1.00 85.31 87 ASN A O 1
ATOM 702 N N . ASN A 1 88 ? 3.464 17.199 16.584 1.00 82.44 88 ASN A N 1
ATOM 703 C CA . ASN A 1 88 ? 2.308 17.174 15.677 1.00 82.44 88 ASN A CA 1
ATOM 704 C C . ASN A 1 88 ? 2.634 16.634 14.276 1.00 82.44 88 ASN A C 1
ATOM 706 O O . ASN A 1 88 ? 1.729 16.195 13.568 1.00 82.44 88 ASN A O 1
ATOM 710 N N . LEU A 1 89 ? 3.897 16.707 13.855 1.00 81.19 89 LEU A N 1
ATOM 711 C CA . LEU A 1 89 ? 4.348 16.166 12.578 1.00 81.19 89 LEU A CA 1
ATOM 712 C C . LEU A 1 89 ? 4.409 14.635 12.647 1.00 81.19 89 LEU A C 1
ATOM 714 O O . LEU A 1 89 ? 3.812 13.970 11.804 1.00 81.19 89 LEU A O 1
ATOM 718 N N . GLU A 1 90 ? 5.022 14.088 13.690 1.00 85.56 90 GLU A N 1
ATOM 719 C CA . GLU A 1 90 ? 5.073 12.647 13.944 1.00 85.56 90 GLU A CA 1
ATOM 720 C C . GLU A 1 90 ? 3.669 12.066 14.109 1.00 85.56 90 GLU A C 1
ATOM 722 O O . GLU A 1 90 ? 3.342 11.116 13.416 1.00 85.56 90 GLU A O 1
ATOM 727 N N . LYS A 1 91 ? 2.775 12.709 14.873 1.00 86.19 91 LYS A N 1
ATOM 728 C CA . LYS A 1 91 ? 1.372 12.260 15.006 1.00 86.19 91 LYS A CA 1
ATOM 729 C C . LYS A 1 91 ? 0.635 12.155 13.667 1.00 86.19 91 LYS A C 1
ATOM 731 O O . LYS A 1 91 ? -0.195 11.271 13.472 1.00 86.19 91 LYS A O 1
ATOM 736 N N . ARG A 1 92 ? 0.921 13.060 12.727 1.00 84.44 92 ARG A N 1
ATOM 737 C CA . ARG A 1 92 ? 0.349 12.994 11.373 1.00 84.44 92 ARG A CA 1
ATOM 738 C C . ARG A 1 92 ? 0.966 11.866 10.553 1.00 84.44 92 ARG A C 1
ATOM 740 O O . ARG A 1 92 ? 0.230 11.195 9.839 1.00 84.44 92 ARG A O 1
ATOM 747 N N . ALA A 1 93 ? 2.276 11.651 10.657 1.00 86.38 93 ALA A N 1
ATOM 748 C CA . ALA A 1 93 ? 2.938 10.519 10.016 1.00 86.38 93 ALA A CA 1
ATOM 749 C C . ALA A 1 93 ? 2.386 9.184 10.546 1.00 86.38 93 ALA A C 1
ATOM 751 O O . ALA A 1 93 ? 2.000 8.332 9.750 1.00 86.38 93 ALA A O 1
ATOM 752 N N . SER A 1 94 ? 2.240 9.061 11.869 1.00 89.75 94 SER A N 1
ATOM 753 C CA . SER A 1 94 ? 1.611 7.931 12.560 1.00 89.75 94 SER A CA 1
ATOM 754 C C . SER A 1 94 ? 0.221 7.629 12.005 1.00 89.75 94 SER A C 1
ATOM 756 O O . SER A 1 94 ? -0.072 6.484 11.683 1.00 89.75 94 SER A O 1
ATOM 758 N N . MET A 1 95 ? -0.614 8.656 11.811 1.00 90.00 95 MET A N 1
ATOM 759 C CA . MET A 1 95 ? -1.944 8.493 11.213 1.00 90.00 95 MET A CA 1
ATOM 760 C C . MET A 1 95 ? -1.883 7.935 9.787 1.00 90.00 95 MET A C 1
ATOM 762 O O . MET A 1 95 ? -2.635 7.025 9.450 1.00 90.00 95 MET A O 1
ATOM 766 N N . VAL A 1 96 ? -0.988 8.455 8.943 1.00 89.69 96 VAL A N 1
ATOM 767 C CA . VAL A 1 96 ? -0.835 7.964 7.565 1.00 89.69 96 VAL A CA 1
ATOM 768 C C . VAL A 1 96 ? -0.387 6.502 7.555 1.00 89.69 96 VAL A C 1
ATOM 770 O O . VAL A 1 96 ? -0.982 5.697 6.841 1.00 89.69 96 VAL A O 1
ATOM 773 N N . PHE A 1 97 ? 0.608 6.136 8.366 1.00 89.81 97 PHE A N 1
ATOM 774 C CA . PHE A 1 97 ? 1.075 4.752 8.455 1.00 89.81 97 PHE A CA 1
ATOM 775 C C . PHE A 1 97 ? 0.013 3.808 9.019 1.00 89.81 97 PHE A C 1
ATOM 777 O O . PHE A 1 97 ? -0.172 2.731 8.462 1.00 89.81 97 PHE A O 1
ATOM 784 N N . ALA A 1 98 ? -0.734 4.221 10.047 1.00 92.69 98 ALA A N 1
ATOM 785 C CA . ALA A 1 98 ? -1.824 3.426 10.608 1.00 92.69 98 ALA A CA 1
ATOM 786 C C . ALA A 1 98 ? -2.930 3.155 9.575 1.00 92.69 98 ALA A C 1
ATOM 788 O O . ALA A 1 98 ? -3.395 2.025 9.460 1.00 92.69 98 ALA A O 1
ATOM 789 N N . ILE A 1 99 ? -3.308 4.161 8.775 1.00 93.75 99 ILE A N 1
ATOM 790 C CA . ILE A 1 99 ? -4.286 3.989 7.689 1.00 93.75 99 ILE A CA 1
ATOM 791 C C . ILE A 1 99 ? -3.757 3.026 6.622 1.00 93.75 99 ILE A C 1
ATOM 793 O O . ILE A 1 99 ? -4.503 2.163 6.165 1.00 93.75 99 ILE A O 1
ATOM 797 N N . ILE A 1 100 ? -2.488 3.163 6.218 1.00 92.75 100 ILE A N 1
ATOM 798 C CA . ILE A 1 100 ? -1.870 2.275 5.221 1.00 92.75 100 ILE A CA 1
ATOM 799 C C . ILE A 1 100 ? -1.823 0.834 5.738 1.00 92.75 100 ILE A C 1
ATOM 801 O O . ILE A 1 100 ? -2.197 -0.075 5.001 1.00 92.75 100 ILE A O 1
ATOM 805 N N . ALA A 1 101 ? -1.402 0.634 6.989 1.00 93.38 101 ALA A N 1
ATOM 806 C CA . ALA A 1 101 ? -1.333 -0.679 7.621 1.00 93.38 101 ALA A CA 1
ATOM 807 C C . ALA A 1 101 ? -2.719 -1.327 7.694 1.00 93.38 101 ALA A C 1
ATOM 809 O O . ALA A 1 101 ? -2.903 -2.424 7.174 1.00 93.38 101 ALA A O 1
ATOM 810 N N . LEU A 1 102 ? -3.712 -0.606 8.226 1.00 95.50 102 LEU A N 1
ATOM 811 C CA . LEU A 1 102 ? -5.087 -1.090 8.294 1.00 95.50 102 LEU A CA 1
ATOM 812 C C . LEU A 1 102 ? -5.623 -1.457 6.905 1.00 95.50 102 LEU A C 1
ATOM 814 O O . LEU A 1 102 ? -6.136 -2.552 6.709 1.00 95.50 102 LEU A O 1
ATOM 818 N N . ALA A 1 103 ? -5.499 -0.564 5.920 1.00 95.56 103 ALA A N 1
ATOM 819 C CA . ALA A 1 103 ? -5.984 -0.834 4.569 1.00 95.56 103 ALA A CA 1
ATOM 820 C C . ALA A 1 103 ? -5.286 -2.048 3.932 1.00 95.56 103 ALA A C 1
ATOM 822 O O . ALA A 1 103 ? -5.935 -2.807 3.213 1.00 95.56 103 ALA A O 1
ATOM 823 N N . GLY A 1 104 ? -3.991 -2.237 4.203 1.00 95.00 104 GLY A N 1
ATOM 824 C CA . GLY A 1 104 ? -3.224 -3.404 3.772 1.00 95.00 104 GLY A CA 1
ATOM 825 C C . GLY A 1 104 ? -3.760 -4.703 4.368 1.00 95.00 104 GLY A C 1
ATOM 826 O O . GLY A 1 104 ? -4.087 -5.616 3.614 1.00 95.00 104 GLY A O 1
ATOM 827 N N . GLU A 1 105 ? -3.934 -4.757 5.689 1.00 95.31 105 GLU A N 1
ATOM 828 C CA . GLU A 1 105 ? -4.463 -5.935 6.390 1.00 95.31 105 GLU A CA 1
ATOM 829 C C . GLU A 1 105 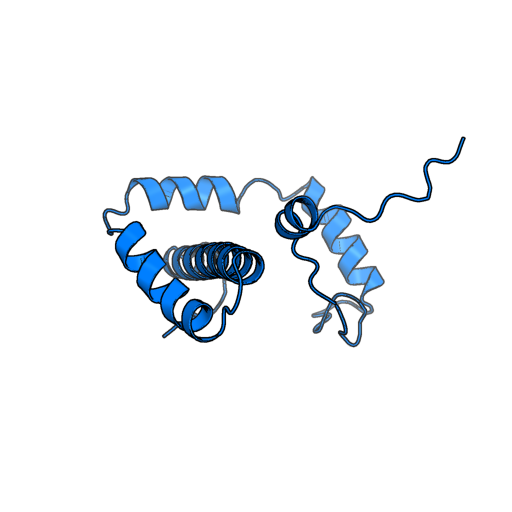? -5.888 -6.274 5.938 1.00 95.31 105 GLU A C 1
ATOM 831 O O . GLU A 1 105 ? -6.177 -7.417 5.585 1.00 95.31 105 GLU A O 1
ATOM 836 N N . ILE A 1 106 ? -6.763 -5.272 5.804 1.00 96.50 106 ILE A N 1
ATOM 837 C CA . ILE A 1 106 ? -8.112 -5.486 5.266 1.00 96.50 106 ILE A CA 1
ATOM 838 C C . ILE A 1 106 ? -8.069 -5.992 3.816 1.00 96.50 106 ILE A C 1
ATOM 840 O O . ILE A 1 106 ? -8.861 -6.851 3.433 1.00 96.50 106 ILE A O 1
ATOM 844 N N . ALA A 1 107 ? -7.150 -5.494 2.985 1.00 97.12 107 ALA A N 1
ATOM 845 C CA . ALA A 1 107 ? -7.019 -5.964 1.607 1.00 97.12 107 ALA A CA 1
ATOM 846 C C . ALA A 1 107 ? -6.518 -7.418 1.528 1.00 97.12 107 ALA A C 1
ATOM 848 O O . ALA A 1 107 ? -6.916 -8.142 0.608 1.00 97.12 107 ALA A O 1
ATOM 849 N N . ILE A 1 108 ? -5.688 -7.849 2.482 1.00 96.75 108 ILE A N 1
ATOM 850 C CA . ILE A 1 108 ? -5.267 -9.246 2.647 1.00 96.75 108 ILE A CA 1
ATOM 851 C C . ILE A 1 108 ? -6.454 -10.111 3.087 1.00 96.75 108 ILE A C 1
ATOM 853 O O . ILE A 1 108 ? -6.752 -11.100 2.421 1.00 96.75 108 ILE A O 1
ATOM 857 N N . GLU A 1 109 ? -7.198 -9.710 4.124 1.00 95.62 109 GLU A N 1
ATOM 858 C CA . GLU A 1 109 ? -8.408 -10.417 4.592 1.00 95.62 109 GLU A CA 1
ATOM 859 C C . GLU A 1 1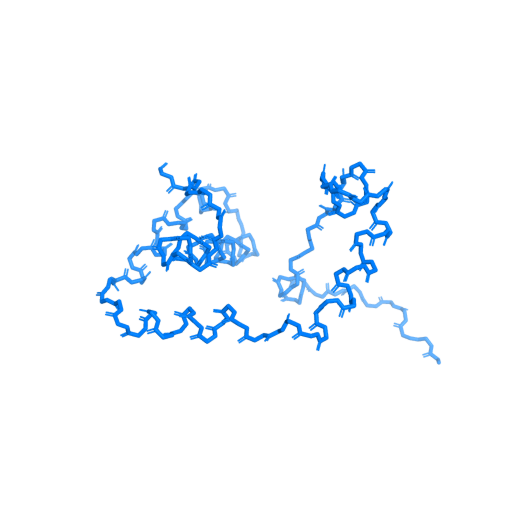09 ? -9.455 -10.571 3.485 1.00 95.62 109 GLU A C 1
ATOM 861 O O . GLU A 1 109 ? -10.111 -11.601 3.333 1.00 95.62 109 GLU A O 1
ATOM 866 N N . TYR A 1 110 ? -9.600 -9.535 2.664 1.00 96.81 110 TYR A N 1
ATOM 867 C CA . TYR A 1 110 ? -10.466 -9.546 1.498 1.00 96.81 110 TYR A CA 1
ATOM 868 C C . TYR A 1 110 ? -9.961 -10.451 0.365 1.00 96.81 110 TYR A C 1
ATOM 870 O O . TYR A 1 110 ? -10.686 -10.621 -0.620 1.00 96.81 110 TYR A O 1
ATOM 878 N N . GLY A 1 111 ? -8.763 -11.026 0.463 1.00 96.00 111 GLY A N 1
ATOM 879 C CA . GLY A 1 111 ? -8.149 -11.858 -0.570 1.00 96.00 111 GLY A CA 1
ATOM 880 C C . GLY A 1 111 ? -7.772 -11.078 -1.832 1.00 96.00 111 GLY A C 1
ATOM 881 O O . GLY A 1 111 ? -7.745 -11.647 -2.920 1.00 96.00 111 GLY A O 1
ATOM 882 N N . ILE A 1 112 ? -7.559 -9.762 -1.720 1.00 96.75 112 ILE A N 1
ATOM 883 C CA . ILE A 1 112 ? -7.165 -8.899 -2.845 1.00 96.75 112 ILE A CA 1
ATOM 884 C C . ILE A 1 112 ? -5.645 -8.890 -3.003 1.00 96.75 112 ILE A C 1
ATOM 886 O O . ILE A 1 112 ? -5.144 -8.847 -4.127 1.00 96.75 112 ILE A O 1
ATOM 890 N N . LEU A 1 113 ? -4.918 -8.908 -1.885 1.00 94.81 113 LEU A N 1
ATOM 891 C CA . LEU A 1 113 ? -3.464 -8.993 -1.868 1.00 94.81 113 LEU A CA 1
ATOM 892 C C . LEU A 1 113 ? -3.039 -10.431 -1.549 1.00 94.81 113 LEU A C 1
ATOM 894 O O . LEU A 1 113 ? -3.588 -11.023 -0.623 1.00 94.81 113 LEU A O 1
ATOM 898 N N . PRO A 1 114 ? -2.061 -10.996 -2.276 1.00 91.94 114 PRO A N 1
ATOM 899 C CA . PRO A 1 114 ? -1.612 -12.374 -2.085 1.00 91.94 114 PRO A CA 1
ATOM 900 C C . PRO A 1 114 ? -0.570 -12.489 -0.958 1.00 91.94 114 PRO A C 1
ATOM 902 O O . PRO A 1 114 ? 0.381 -13.258 -1.073 1.00 91.94 114 PRO A O 1
ATOM 905 N N . TRP A 1 115 ? -0.677 -11.657 0.077 1.00 90.88 115 TRP A N 1
ATOM 906 C CA . TRP A 1 115 ? 0.291 -11.588 1.171 1.00 90.88 115 TRP A CA 1
ATOM 907 C C . TRP A 1 115 ? -0.258 -12.273 2.417 1.00 90.88 115 TRP A C 1
ATOM 909 O O . TRP A 1 115 ? -1.468 -12.409 2.573 1.00 90.88 115 TRP A O 1
ATOM 919 N N . GLU A 1 116 ? 0.637 -12.703 3.299 1.00 85.75 116 GLU A N 1
ATOM 920 C CA . GLU A 1 116 ? 0.255 -13.215 4.614 1.00 85.75 116 GLU A CA 1
ATOM 921 C C . GLU A 1 116 ? -0.077 -12.050 5.556 1.00 85.75 116 GLU A C 1
ATOM 923 O O . GLU A 1 116 ? 0.550 -10.988 5.490 1.00 85.75 116 GLU A O 1
ATOM 928 N N . GLN A 1 117 ? -1.062 -12.246 6.438 1.00 75.56 117 GLN A N 1
ATOM 929 C CA . GLN A 1 117 ? -1.375 -11.265 7.480 1.00 75.56 117 GLN A CA 1
ATOM 930 C C . GLN A 1 117 ? -0.162 -11.099 8.389 1.00 75.56 117 GLN A C 1
ATOM 932 O O . GLN A 1 117 ? 0.380 -12.083 8.894 1.00 75.56 117 GLN A O 1
ATOM 937 N N . THR A 1 118 ? 0.276 -9.857 8.576 1.00 68.50 118 THR A N 1
ATOM 938 C CA . THR A 1 118 ? 1.496 -9.559 9.339 1.00 68.50 118 THR A CA 1
ATOM 939 C C . THR A 1 118 ? 1.179 -8.834 10.650 1.00 68.50 118 THR A C 1
ATOM 941 O O . THR A 1 118 ? 2.005 -8.821 11.561 1.00 68.50 118 THR A O 1
ATOM 944 N N . TYR A 1 119 ? -0.022 -8.263 10.776 1.00 59.50 119 TYR A N 1
ATOM 945 C CA . TYR A 1 119 ? -0.494 -7.556 11.966 1.00 59.50 119 TYR A CA 1
ATOM 946 C C . TYR A 1 119 ? -1.426 -8.462 12.793 1.00 59.50 119 TYR A C 1
ATOM 948 O O . TYR A 1 119 ? -2.629 -8.525 12.542 1.00 59.50 119 TYR A O 1
ATOM 956 N N . VAL A 1 120 ? -0.862 -9.178 13.772 1.00 51.34 120 VAL A N 1
ATOM 957 C CA . VAL A 1 120 ? -1.607 -9.926 14.807 1.00 51.34 120 VAL A CA 1
ATOM 958 C C . VAL A 1 120 ? -1.183 -9.443 16.185 1.00 51.34 120 VAL A C 1
ATOM 960 O O . VAL A 1 120 ? 0.044 -9.333 16.407 1.00 51.34 120 VAL A O 1
#

Foldseek 3Di:
DDPPDDDDDLVVCLVPPDDDADAPQTNDVDPDPDPGVVRSVVVCVVVCVVDPDPQVVLLVVVVVVDPDPVVVVLVVLLVVQVVPQPDPSSSSVSSVVSVVLVSVQSSVVSVNDPDDRDDD